Protein AF-A0AAV4IAA5-F1 (afdb_monomer_lite)

Structure (mmCIF, N/CA/C/O backbone):
data_AF-A0AAV4IAA5-F1
#
_entry.id   AF-A0AAV4IAA5-F1
#
loop_
_atom_site.group_PDB
_atom_site.id
_atom_site.type_symbol
_atom_site.label_atom_id
_atom_site.label_alt_id
_atom_site.label_comp_id
_atom_site.label_asym_id
_atom_site.label_entity_id
_atom_site.label_seq_id
_atom_site.pdbx_PDB_ins_code
_atom_site.Cartn_x
_atom_site.Cartn_y
_atom_site.Cartn_z
_atom_site.occupancy
_atom_site.B_iso_or_equiv
_atom_site.auth_seq_id
_atom_site.auth_comp_id
_atom_site.auth_asym_id
_atom_site.auth_atom_id
_atom_site.pdbx_PDB_model_num
ATOM 1 N N . MET A 1 1 ? 4.831 -1.252 -0.412 1.00 49.34 1 MET A N 1
ATOM 2 C CA . MET A 1 1 ? 3.815 -0.783 0.558 1.00 49.34 1 MET A CA 1
ATOM 3 C C . MET A 1 1 ? 4.553 0.013 1.623 1.00 49.34 1 MET A C 1
ATOM 5 O O . MET A 1 1 ? 5.649 -0.406 1.971 1.00 49.34 1 MET A O 1
ATOM 9 N N . LYS A 1 2 ? 4.051 1.177 2.067 1.00 57.91 2 LYS A N 1
ATOM 10 C CA . LYS A 1 2 ? 4.641 1.854 3.240 1.00 57.91 2 LYS A CA 1
ATOM 11 C C . LYS A 1 2 ? 4.487 0.908 4.437 1.00 57.91 2 LYS A C 1
ATOM 13 O O . LYS A 1 2 ? 3.428 0.295 4.562 1.00 57.91 2 LYS A O 1
ATOM 18 N N . SER A 1 3 ? 5.528 0.728 5.246 1.00 72.06 3 SER A N 1
ATOM 19 C CA . SER A 1 3 ? 5.413 -0.087 6.456 1.00 72.06 3 SER A CA 1
ATOM 20 C C . SER A 1 3 ? 4.550 0.663 7.465 1.00 72.06 3 SER A C 1
ATOM 22 O O . SER A 1 3 ? 4.866 1.798 7.810 1.00 72.06 3 SER A O 1
ATOM 24 N N . ILE A 1 4 ? 3.461 0.043 7.906 1.00 80.69 4 ILE A N 1
ATOM 25 C CA . ILE A 1 4 ? 2.666 0.545 9.028 1.00 80.69 4 ILE A CA 1
ATOM 26 C C . ILE A 1 4 ? 3.455 0.258 10.306 1.00 80.69 4 ILE A C 1
ATOM 28 O O . ILE A 1 4 ? 3.907 -0.876 10.501 1.00 80.69 4 ILE A O 1
ATOM 32 N N . ASP A 1 5 ? 3.616 1.265 11.163 1.00 88.62 5 ASP A N 1
ATOM 33 C CA . ASP A 1 5 ? 4.180 1.061 12.493 1.00 88.62 5 ASP A CA 1
ATOM 34 C C . ASP A 1 5 ? 3.143 0.361 13.377 1.00 88.62 5 ASP A C 1
ATOM 36 O O . ASP A 1 5 ? 2.097 0.910 13.727 1.00 88.62 5 ASP A O 1
ATOM 40 N N . ARG A 1 6 ? 3.425 -0.900 13.708 1.00 89.25 6 ARG A N 1
ATOM 41 C CA . ARG A 1 6 ? 2.510 -1.744 14.480 1.00 89.25 6 ARG A CA 1
ATOM 42 C C . ARG A 1 6 ? 2.401 -1.297 15.933 1.00 89.25 6 ARG A C 1
ATOM 44 O O . ARG A 1 6 ? 1.378 -1.579 16.547 1.00 89.25 6 ARG A O 1
ATOM 51 N N . ASN A 1 7 ? 3.433 -0.665 16.485 1.00 91.62 7 ASN A N 1
ATOM 52 C CA . ASN A 1 7 ? 3.431 -0.253 17.884 1.00 91.62 7 ASN A CA 1
ATOM 53 C C . ASN A 1 7 ? 2.534 0.971 18.058 1.00 91.62 7 ASN A C 1
ATOM 55 O O . ASN A 1 7 ? 1.616 0.933 18.870 1.00 91.62 7 ASN A O 1
ATOM 59 N N . VAL A 1 8 ? 2.690 1.970 17.185 1.00 90.69 8 VAL A N 1
ATOM 60 C CA . VAL A 1 8 ? 1.835 3.168 17.186 1.00 90.69 8 VAL A CA 1
ATOM 61 C C . VAL A 1 8 ? 0.375 2.807 16.891 1.00 90.69 8 VAL A C 1
ATOM 63 O O . VAL A 1 8 ? -0.535 3.324 17.532 1.00 90.69 8 VAL A O 1
ATOM 66 N N . LEU A 1 9 ? 0.127 1.868 15.968 1.00 90.50 9 LEU A N 1
ATOM 67 C CA . LEU A 1 9 ? -1.229 1.375 15.709 1.00 90.50 9 LEU A CA 1
ATOM 68 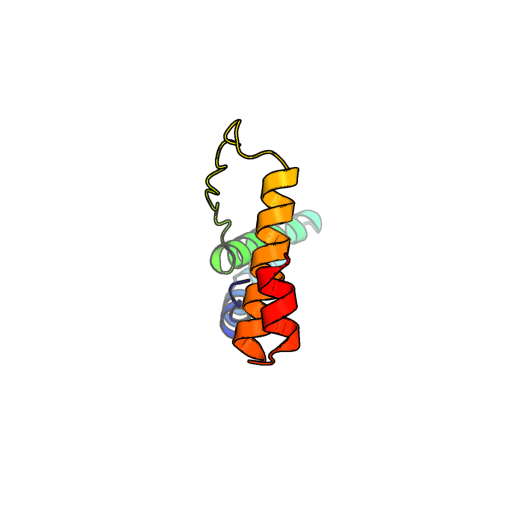C C . LEU A 1 9 ? -1.853 0.723 16.952 1.00 90.50 9 LEU A C 1
ATOM 70 O O . LEU A 1 9 ? -3.019 0.963 17.250 1.00 90.50 9 LEU A O 1
ATOM 74 N N . LYS A 1 10 ? -1.095 -0.110 17.676 1.00 90.12 10 LYS A N 1
ATOM 75 C CA . LYS A 1 10 ? -1.577 -0.745 18.911 1.00 90.12 10 LYS A CA 1
ATOM 76 C C . LYS A 1 10 ? -1.899 0.291 19.978 1.00 90.12 10 LYS A C 1
ATOM 78 O O . LYS A 1 10 ? -2.956 0.197 20.592 1.00 90.12 10 LYS A O 1
ATOM 83 N N . GLU A 1 11 ? -1.016 1.263 20.178 1.00 92.19 11 GLU A N 1
ATOM 84 C CA . GLU A 1 11 ? -1.235 2.358 21.123 1.00 92.19 11 GLU A CA 1
ATOM 85 C C . GLU A 1 11 ? -2.500 3.144 20.775 1.00 92.19 11 GLU A C 1
ATOM 87 O O . GLU A 1 11 ? -3.328 3.371 21.649 1.00 92.19 11 GLU A O 1
ATOM 92 N N . ASP A 1 12 ? -2.717 3.480 19.502 1.00 90.56 12 ASP A N 1
ATOM 93 C CA . ASP A 1 12 ? -3.932 4.174 19.062 1.00 90.56 12 ASP A CA 1
ATOM 94 C C . ASP A 1 12 ? -5.205 3.341 19.260 1.00 90.56 12 ASP A C 1
ATOM 96 O O . ASP A 1 12 ? -6.242 3.895 19.616 1.00 90.56 12 ASP A O 1
ATOM 100 N N . ILE A 1 13 ? -5.151 2.019 19.059 1.00 89.12 13 ILE A N 1
ATOM 101 C CA . ILE A 1 13 ? -6.294 1.135 19.334 1.00 89.12 13 ILE A CA 1
ATOM 102 C C . ILE A 1 13 ? -6.586 1.100 20.838 1.00 89.12 13 ILE A C 1
ATOM 104 O O . ILE A 1 13 ? -7.748 1.195 21.229 1.00 89.12 13 ILE A O 1
ATOM 108 N N . ILE A 1 14 ? -5.555 0.996 21.681 1.00 89.06 14 ILE A N 1
ATOM 109 C CA . ILE A 1 14 ? -5.701 0.967 23.146 1.00 89.06 14 ILE A CA 1
ATOM 110 C C . ILE A 1 14 ? -6.231 2.306 23.667 1.00 89.06 14 ILE A C 1
ATOM 112 O O . ILE A 1 14 ? -7.144 2.328 24.488 1.00 89.06 14 ILE A O 1
ATOM 116 N N . ASN A 1 15 ? -5.697 3.415 23.158 1.00 88.06 15 ASN A N 1
ATOM 117 C CA . ASN A 1 15 ? -6.127 4.767 23.508 1.00 88.06 15 ASN A CA 1
ATOM 118 C C . ASN A 1 15 ? -7.483 5.132 22.889 1.00 88.06 15 ASN A C 1
ATOM 120 O O . ASN A 1 15 ? -8.075 6.154 23.243 1.00 88.06 15 ASN A O 1
ATOM 124 N N . SER A 1 16 ? -7.994 4.324 21.956 1.00 84.50 16 SER A N 1
ATOM 125 C CA . SER A 1 16 ? -9.311 4.559 21.385 1.00 84.50 16 SER A CA 1
ATOM 126 C C . SER A 1 16 ? -10.393 4.340 22.444 1.00 84.50 16 SER A C 1
ATOM 128 O O . SER A 1 16 ? -10.407 3.358 23.184 1.00 84.50 16 SER A O 1
ATOM 130 N N . SER A 1 17 ? -11.393 5.220 22.457 1.00 85.06 17 SER A N 1
ATOM 131 C CA . SER A 1 17 ? -12.592 5.074 23.294 1.00 85.06 17 SER A CA 1
ATOM 132 C C . SER A 1 17 ? -13.528 3.943 22.829 1.00 85.06 17 SER A C 1
ATOM 134 O O . SER A 1 17 ? -14.701 3.921 23.196 1.00 85.06 17 SER A O 1
ATOM 136 N N . MET A 1 18 ? -13.035 3.001 22.015 1.00 85.50 18 MET A N 1
ATOM 137 C CA . MET A 1 18 ? -13.803 1.897 21.439 1.00 85.50 18 MET A CA 1
ATOM 138 C C . MET A 1 18 ? -14.503 1.070 22.515 1.00 85.50 18 MET A C 1
ATOM 140 O O . MET A 1 18 ? -15.708 0.858 22.428 1.00 85.50 18 MET A O 1
ATOM 144 N N . LEU A 1 19 ? -13.770 0.626 23.540 1.00 85.38 19 LEU A N 1
ATOM 145 C CA . LEU A 1 19 ? -14.320 -0.254 24.574 1.00 85.38 19 LEU A CA 1
ATOM 146 C C . LEU A 1 19 ? -15.422 0.436 25.386 1.00 85.38 19 LEU A C 1
ATOM 148 O O . LEU A 1 19 ? -16.456 -0.172 25.648 1.00 85.38 19 LEU A O 1
ATOM 152 N N . GLU A 1 20 ? -15.242 1.712 25.722 1.00 87.75 20 GLU A N 1
ATOM 153 C CA . GLU A 1 20 ? -16.243 2.492 26.457 1.00 87.75 20 GLU A CA 1
ATOM 154 C C . GLU A 1 20 ? -17.496 2.751 25.611 1.00 87.75 20 GLU A C 1
ATOM 156 O O . GLU A 1 20 ? -18.620 2.554 26.071 1.00 87.75 20 GLU A O 1
ATOM 161 N N . LYS A 1 21 ? -17.326 3.090 24.328 1.00 85.81 21 LYS A N 1
ATOM 162 C CA . LYS A 1 21 ? -18.455 3.276 23.405 1.00 85.81 21 LYS A CA 1
ATOM 163 C C . LYS A 1 21 ? -19.230 1.975 23.157 1.00 85.81 21 LYS A C 1
ATOM 165 O O . LYS A 1 21 ? -20.453 2.009 23.069 1.00 85.81 21 LYS A O 1
ATOM 170 N N . VAL A 1 22 ? -18.545 0.830 23.077 1.00 87.94 22 VAL A N 1
ATOM 171 C CA . VAL A 1 22 ? -19.176 -0.490 22.890 1.00 87.94 22 VAL A CA 1
ATOM 172 C C . VAL A 1 22 ? -19.936 -0.937 24.142 1.00 87.94 22 VAL A C 1
ATOM 174 O O . VAL A 1 22 ? -21.013 -1.519 24.018 1.00 87.94 22 VAL A O 1
ATOM 177 N N . LYS A 1 23 ? -19.421 -0.662 25.348 1.00 87.62 23 LYS A N 1
ATOM 178 C CA . LYS A 1 23 ? -20.122 -0.969 26.609 1.00 87.62 23 LYS A CA 1
ATOM 179 C C . LYS A 1 23 ? -21.436 -0.199 26.747 1.00 87.62 23 LYS A C 1
ATOM 181 O O . LYS A 1 23 ? -22.415 -0.769 27.216 1.00 87.62 23 LYS A O 1
ATOM 186 N N . ASN A 1 24 ? -21.458 1.057 26.305 1.00 87.25 24 ASN A N 1
ATOM 187 C CA . ASN A 1 24 ? -22.629 1.931 26.404 1.00 87.25 24 ASN A CA 1
ATOM 188 C C . ASN A 1 24 ? -23.703 1.652 25.338 1.00 87.25 24 ASN A C 1
ATOM 190 O O . ASN A 1 24 ? -24.823 2.146 25.451 1.00 87.25 24 ASN A O 1
ATOM 194 N N . ALA A 1 25 ? -23.385 0.873 24.303 1.00 87.56 25 ALA A N 1
ATOM 195 C CA . ALA A 1 25 ? -24.339 0.506 23.266 1.00 87.56 25 ALA A CA 1
ATOM 196 C C . ALA A 1 25 ? -25.280 -0.615 23.742 1.00 87.56 25 ALA A C 1
ATOM 198 O O . ALA A 1 25 ? -24.853 -1.630 24.299 1.00 87.56 25 ALA A O 1
ATOM 199 N N . THR A 1 26 ? -26.575 -0.442 23.487 1.00 87.00 26 THR A N 1
ATOM 200 C CA . THR A 1 26 ? -27.642 -1.337 23.957 1.00 87.00 26 THR A CA 1
ATOM 201 C C . THR A 1 26 ? -27.869 -2.519 23.018 1.00 87.00 26 THR A C 1
ATOM 203 O O . THR A 1 26 ? -28.021 -3.648 23.484 1.00 87.00 26 THR A O 1
ATOM 206 N N . SER A 1 27 ? -27.837 -2.296 21.702 1.00 92.06 27 SER A N 1
ATOM 207 C CA . SER A 1 27 ? -28.025 -3.343 20.692 1.00 92.06 27 SER A CA 1
ATOM 208 C C . SER A 1 27 ? -26.702 -3.922 20.187 1.00 92.06 27 SER A C 1
ATOM 210 O O . SER A 1 27 ? -25.681 -3.237 20.110 1.00 92.06 27 SER A O 1
ATOM 212 N N . VAL A 1 28 ? -26.723 -5.191 19.770 1.00 92.50 28 VAL A N 1
ATOM 213 C CA . VAL A 1 28 ? -25.578 -5.847 19.111 1.00 92.50 28 VAL A CA 1
ATOM 214 C C . VAL A 1 28 ? -25.203 -5.117 17.820 1.00 92.50 28 VAL A C 1
ATOM 216 O O . VAL A 1 28 ? -24.020 -4.910 17.555 1.00 92.50 28 VAL A O 1
ATOM 219 N N . THR A 1 29 ? -26.193 -4.664 17.051 1.00 93.50 29 THR A N 1
ATOM 220 C CA . THR A 1 29 ? -25.960 -3.907 15.814 1.00 93.50 29 THR A CA 1
ATOM 221 C C . THR A 1 29 ? -25.223 -2.599 16.093 1.00 93.50 29 THR A C 1
ATOM 223 O O . THR A 1 29 ? -24.272 -2.258 15.392 1.00 93.50 29 THR A O 1
ATOM 226 N N . ASP A 1 30 ? -25.591 -1.906 17.170 1.00 90.12 30 ASP A N 1
ATOM 227 C CA . ASP A 1 30 ? -24.963 -0.640 17.551 1.00 90.12 30 ASP A CA 1
ATOM 228 C C . ASP A 1 30 ? -23.513 -0.848 17.993 1.00 90.12 30 ASP A C 1
ATOM 230 O O . ASP A 1 30 ? -22.631 -0.080 17.612 1.00 90.12 30 ASP A O 1
ATOM 234 N N . LYS A 1 31 ? -23.233 -1.944 18.710 1.00 91.12 31 LYS A N 1
ATOM 235 C CA . LYS A 1 31 ? -21.864 -2.340 19.077 1.00 91.12 31 LYS A CA 1
ATOM 236 C C . LYS A 1 31 ? -20.989 -2.575 17.849 1.00 91.12 31 LYS A C 1
ATOM 238 O O . LYS A 1 31 ? -19.851 -2.110 17.811 1.00 91.12 31 LYS A O 1
ATOM 243 N N . VAL A 1 32 ? -21.520 -3.260 16.836 1.00 93.56 32 VAL A N 1
ATOM 244 C CA . VAL A 1 32 ? -20.811 -3.508 15.571 1.00 93.56 32 VAL A CA 1
ATOM 245 C C . VAL A 1 32 ? -20.566 -2.201 14.814 1.00 93.56 32 VAL A C 1
ATOM 247 O O . VAL A 1 32 ? -19.470 -1.985 14.300 1.00 93.56 32 VAL A O 1
ATOM 250 N N . ASN A 1 33 ? -21.539 -1.291 14.791 1.00 93.00 33 ASN A N 1
ATOM 251 C CA . ASN A 1 33 ? -21.385 0.010 14.140 1.00 93.00 33 ASN A CA 1
ATOM 252 C C . ASN A 1 33 ? -20.317 0.872 14.825 1.00 93.00 33 ASN A C 1
ATOM 254 O O . ASN A 1 33 ? -19.456 1.448 14.156 1.00 93.00 33 ASN A O 1
ATOM 258 N N . VAL A 1 34 ? -20.315 0.919 16.158 1.00 92.06 34 VAL A N 1
ATOM 259 C CA . VAL A 1 34 ? -19.271 1.597 16.941 1.00 92.06 34 VAL A CA 1
ATOM 260 C C . VAL A 1 34 ? -17.895 0.990 16.659 1.00 92.06 34 VAL A C 1
ATOM 262 O O . VAL A 1 34 ? -16.922 1.722 16.492 1.00 92.06 34 VAL A O 1
ATOM 265 N N . LEU A 1 35 ? -17.803 -0.338 16.561 1.00 91.44 35 LEU A N 1
ATOM 266 C CA . LEU A 1 35 ? -16.546 -1.011 16.244 1.00 91.44 35 LEU A CA 1
ATOM 267 C C . LEU A 1 35 ? -16.032 -0.598 14.859 1.00 91.44 35 LEU A C 1
ATOM 269 O O . LEU A 1 35 ? -14.897 -0.142 14.727 1.00 91.44 35 LEU A O 1
ATOM 273 N N . ASN A 1 36 ? -16.876 -0.732 13.836 1.00 92.88 36 ASN A N 1
ATOM 274 C CA . ASN A 1 36 ? -16.511 -0.450 12.451 1.00 92.88 36 ASN A CA 1
ATOM 275 C C . ASN A 1 36 ? -16.117 1.014 12.243 1.00 92.88 36 ASN A C 1
ATOM 277 O O . ASN A 1 36 ? -15.149 1.286 11.539 1.00 92.88 36 ASN A O 1
ATOM 281 N N . THR A 1 37 ? -16.836 1.947 12.871 1.00 92.44 37 THR A N 1
ATOM 282 C CA . THR A 1 37 ? -16.539 3.384 12.769 1.00 92.44 37 THR A CA 1
ATOM 283 C C . THR A 1 37 ? -15.185 3.717 13.390 1.00 92.44 37 THR A C 1
ATOM 285 O O . THR A 1 37 ? -14.336 4.300 12.721 1.00 92.44 37 THR A O 1
ATOM 288 N N . VAL A 1 38 ? -14.920 3.263 14.619 1.00 92.25 38 VAL A N 1
ATOM 289 C CA . VAL A 1 38 ? -13.640 3.545 15.287 1.00 92.25 38 VAL A CA 1
ATOM 290 C C . VAL A 1 38 ? -12.468 2.864 14.574 1.00 92.25 38 VAL A C 1
ATOM 292 O O . VAL A 1 38 ? -11.412 3.474 14.414 1.00 92.25 38 VAL A O 1
ATOM 295 N N . LEU A 1 39 ? -12.634 1.623 14.099 1.00 90.75 39 LEU A N 1
ATOM 296 C CA . LEU A 1 39 ? -11.598 0.953 13.306 1.00 90.75 39 LEU A CA 1
ATOM 297 C C . LEU A 1 39 ? -11.323 1.683 11.992 1.00 90.75 39 LEU A C 1
ATOM 299 O O . LEU A 1 39 ? -10.160 1.820 11.617 1.00 90.75 39 LEU A O 1
ATOM 303 N N . ALA A 1 40 ? -12.361 2.164 11.306 1.00 91.31 40 ALA A N 1
ATOM 304 C CA . ALA A 1 40 ? -12.193 2.933 10.079 1.00 91.31 40 ALA A CA 1
ATOM 305 C C . ALA A 1 40 ? -11.387 4.214 10.331 1.00 91.31 40 ALA A C 1
ATOM 307 O O . ALA A 1 40 ? -10.471 4.509 9.566 1.00 91.31 40 ALA A O 1
ATOM 308 N N . ASP A 1 41 ? -11.655 4.929 11.424 1.00 90.50 41 ASP A N 1
ATOM 309 C CA . ASP A 1 41 ? -10.921 6.147 11.785 1.00 90.50 41 ASP A CA 1
ATOM 310 C C . ASP A 1 41 ? -9.439 5.865 12.071 1.00 90.50 41 ASP A C 1
ATOM 312 O O . ASP A 1 41 ? -8.551 6.537 11.537 1.00 90.50 41 ASP A O 1
ATOM 316 N N . VAL A 1 42 ? -9.155 4.823 12.861 1.00 91.12 42 VAL A N 1
ATOM 317 C CA . VAL A 1 42 ? -7.780 4.398 13.169 1.00 91.12 42 VAL A CA 1
ATOM 318 C C . VAL A 1 42 ? -7.048 3.967 11.894 1.00 91.12 42 VAL A C 1
ATOM 320 O O . VAL A 1 42 ? -5.904 4.363 11.663 1.00 91.12 42 VAL A O 1
ATOM 323 N N . ILE A 1 43 ? -7.703 3.194 11.026 1.00 89.12 43 ILE A N 1
ATOM 324 C CA . ILE A 1 43 ? -7.118 2.761 9.753 1.00 89.12 43 ILE A CA 1
ATOM 325 C C . ILE A 1 43 ? -6.862 3.962 8.844 1.00 89.12 43 ILE A C 1
ATOM 327 O O . ILE A 1 43 ? -5.782 4.050 8.271 1.00 89.12 43 ILE A O 1
ATOM 331 N N . ASN A 1 44 ? -7.789 4.914 8.740 1.00 89.44 44 ASN A N 1
ATOM 332 C CA . ASN A 1 44 ? -7.614 6.104 7.908 1.00 89.44 44 ASN A CA 1
ATOM 333 C C . ASN A 1 44 ? -6.444 6.983 8.376 1.00 89.44 44 ASN A C 1
ATOM 335 O O . ASN A 1 44 ? -5.750 7.563 7.540 1.00 89.44 44 ASN A O 1
ATOM 339 N N . LYS A 1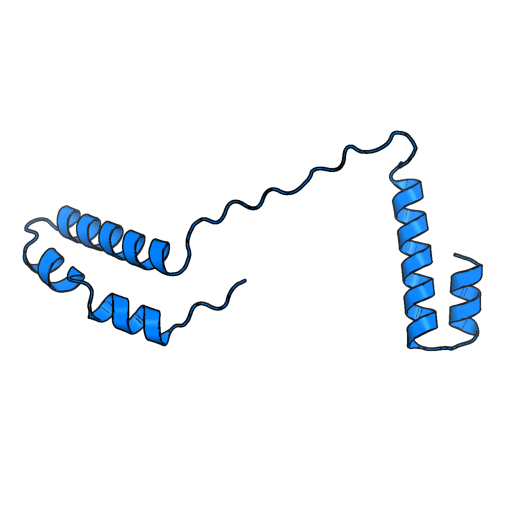 45 ? -6.175 7.040 9.688 1.00 89.31 45 LYS A N 1
ATOM 340 C CA . LYS A 1 45 ? -5.003 7.729 10.254 1.00 89.31 45 LYS A CA 1
ATOM 341 C C . LYS A 1 45 ? -3.682 7.083 9.816 1.00 89.31 45 LYS A C 1
ATOM 343 O O . LYS A 1 45 ? -2.749 7.789 9.438 1.00 89.31 45 LYS A O 1
ATOM 348 N N . HIS A 1 46 ? -3.599 5.751 9.849 1.00 88.94 46 HIS A N 1
ATOM 349 C CA . HIS A 1 46 ? -2.355 4.998 9.594 1.00 88.94 46 HIS A CA 1
ATOM 350 C C . HIS A 1 46 ? -2.146 4.585 8.134 1.00 88.94 46 HIS A C 1
ATOM 352 O O . HIS A 1 46 ? -1.016 4.403 7.676 1.00 88.94 46 HIS A O 1
ATOM 358 N N . ALA A 1 47 ? -3.232 4.430 7.391 1.00 85.25 47 ALA A N 1
ATOM 359 C CA . ALA A 1 47 ? -3.269 3.979 6.010 1.00 85.25 47 ALA A CA 1
ATOM 360 C C . ALA A 1 47 ? -4.265 4.831 5.203 1.00 85.25 47 ALA A C 1
ATOM 362 O O . ALA A 1 47 ? -5.263 4.309 4.700 1.00 85.25 47 ALA A O 1
ATOM 363 N N . PRO A 1 48 ? -4.005 6.144 5.052 1.00 85.75 48 PRO A N 1
ATOM 364 C CA . PRO A 1 48 ? -4.898 7.018 4.310 1.00 85.75 48 PRO A CA 1
ATOM 365 C C . PRO A 1 48 ? -5.012 6.569 2.853 1.00 85.75 48 PRO A C 1
ATOM 367 O O . PRO A 1 48 ? -4.039 6.111 2.238 1.00 85.75 48 PRO A O 1
ATOM 370 N N . VAL A 1 49 ? -6.195 6.763 2.273 1.00 83.19 49 VAL A N 1
ATOM 371 C CA . VAL A 1 49 ? -6.417 6.546 0.842 1.00 83.19 49 VAL A CA 1
ATOM 372 C C . VAL A 1 49 ? -5.636 7.604 0.067 1.00 83.19 49 VAL A C 1
ATOM 374 O O . VAL A 1 49 ? -6.049 8.755 -0.061 1.00 83.19 49 VAL A O 1
ATOM 377 N N . VAL A 1 50 ? -4.467 7.221 -0.445 1.00 81.19 50 VAL A N 1
ATOM 378 C CA . VAL A 1 50 ? -3.643 8.097 -1.280 1.00 81.19 50 VAL A CA 1
ATOM 379 C C . VAL A 1 50 ? -3.918 7.795 -2.745 1.00 81.19 50 VAL A C 1
ATOM 381 O O . VAL A 1 50 ? -3.484 6.772 -3.278 1.00 81.19 50 VAL A O 1
ATOM 384 N N . ASN A 1 51 ? -4.570 8.734 -3.425 1.00 81.25 51 ASN A N 1
ATOM 385 C CA . ASN A 1 51 ? -4.723 8.674 -4.871 1.00 81.25 51 ASN A CA 1
ATOM 386 C C . ASN A 1 51 ? -3.386 8.990 -5.545 1.00 81.25 51 ASN A C 1
ATOM 388 O O . ASN A 1 51 ? -2.833 10.082 -5.402 1.00 81.25 51 ASN A O 1
ATOM 392 N N . ARG A 1 52 ? -2.856 8.031 -6.307 1.00 77.38 52 ARG A N 1
ATOM 393 C CA . ARG A 1 52 ? -1.678 8.250 -7.151 1.00 77.38 52 ARG A CA 1
ATOM 394 C C . ARG A 1 52 ? -2.128 8.553 -8.568 1.00 77.38 52 ARG A C 1
ATOM 396 O O . ARG A 1 52 ? -2.682 7.693 -9.247 1.00 77.38 52 ARG A O 1
ATOM 403 N N . LYS A 1 53 ? -1.847 9.771 -9.032 1.00 81.56 53 LYS A N 1
ATOM 404 C CA . LYS A 1 53 ? -2.004 10.121 -10.444 1.00 81.56 53 LYS A CA 1
ATOM 405 C C . LYS A 1 53 ? -0.938 9.375 -11.239 1.00 81.56 53 LYS A C 1
ATOM 407 O O . LYS A 1 53 ? 0.245 9.693 -11.150 1.00 81.56 53 LYS A O 1
ATOM 412 N N . THR A 1 54 ? -1.357 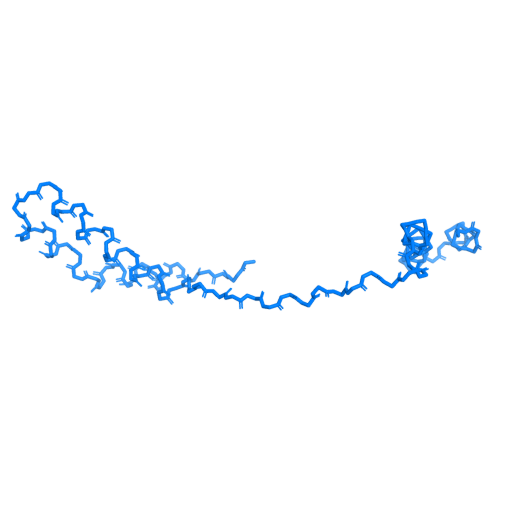8.370 -11.997 1.00 80.44 54 THR A N 1
ATOM 413 C CA . THR A 1 54 ? -0.486 7.725 -12.979 1.00 80.44 54 THR A CA 1
ATOM 414 C C . THR A 1 54 ? -0.684 8.436 -14.304 1.00 80.44 54 THR A C 1
ATOM 416 O O . THR A 1 54 ? -1.801 8.509 -14.809 1.00 80.44 54 THR A O 1
ATOM 419 N N . VAL A 1 55 ? 0.392 8.983 -14.867 1.00 83.06 55 VAL A N 1
ATOM 420 C CA . VAL A 1 55 ? 0.337 9.560 -16.211 1.00 83.06 55 VAL A CA 1
ATOM 421 C C . VAL A 1 55 ? 0.189 8.411 -17.202 1.00 83.06 55 VAL A C 1
ATOM 423 O O . VAL A 1 55 ? 1.149 7.681 -17.459 1.00 83.06 55 VAL A O 1
ATOM 426 N N . ILE A 1 56 ? -1.010 8.250 -17.760 1.00 79.50 56 ILE A N 1
ATOM 427 C CA . ILE A 1 56 ? -1.234 7.358 -18.896 1.00 79.50 56 ILE A CA 1
ATOM 428 C C . ILE A 1 56 ? -0.582 8.030 -20.101 1.00 79.50 56 ILE A C 1
ATOM 430 O O . ILE A 1 56 ? -1.097 8.997 -20.660 1.00 79.50 56 ILE A O 1
ATOM 434 N N . ARG A 1 57 ? 0.610 7.557 -20.469 1.00 78.25 57 ARG A N 1
ATOM 435 C CA . ARG A 1 57 ? 1.280 8.020 -21.684 1.00 78.25 57 ARG A CA 1
ATOM 436 C C . ARG A 1 57 ? 0.486 7.493 -22.871 1.00 78.25 57 ARG A C 1
ATOM 438 O O . ARG A 1 57 ? 0.388 6.280 -23.035 1.00 78.25 57 ARG A O 1
ATOM 445 N N . GLN A 1 58 ? -0.060 8.396 -23.682 1.00 79.38 58 GLN A N 1
ATOM 446 C CA . GLN A 1 58 ? -0.710 8.019 -24.933 1.00 79.38 58 GLN A CA 1
ATOM 447 C C . GLN A 1 58 ? 0.253 7.180 -25.776 1.00 79.38 58 GLN A C 1
ATOM 449 O O . GLN A 1 58 ? 1.439 7.515 -25.905 1.00 79.38 58 GLN A O 1
ATOM 454 N N . ASN A 1 59 ? -0.250 6.066 -26.308 1.00 72.25 59 ASN A N 1
ATOM 455 C CA . ASN A 1 59 ? 0.536 5.222 -27.187 1.00 72.25 59 ASN A CA 1
ATOM 456 C C . ASN A 1 59 ? 0.820 6.011 -28.471 1.00 72.25 59 ASN A C 1
ATOM 458 O O . ASN A 1 59 ? -0.099 6.361 -29.208 1.00 72.25 59 ASN A O 1
ATOM 462 N N . LYS A 1 60 ? 2.088 6.358 -28.703 1.00 79.50 60 LYS A N 1
ATOM 463 C CA . LYS A 1 60 ? 2.490 7.043 -29.934 1.00 79.50 60 LYS A CA 1
ATOM 464 C C . LYS A 1 60 ? 2.318 6.059 -31.091 1.00 79.50 60 LYS A C 1
ATOM 466 O O . LYS A 1 60 ? 2.698 4.905 -30.944 1.00 79.50 60 LYS A O 1
ATOM 471 N N . GLN A 1 61 ? 1.804 6.509 -32.235 1.00 79.25 61 GLN A N 1
ATOM 472 C CA . GLN A 1 61 ? 1.504 5.635 -33.384 1.00 79.25 61 GLN A CA 1
ATOM 473 C C . GLN A 1 61 ? 2.716 4.821 -33.870 1.00 79.25 61 GLN A C 1
ATOM 475 O O . GLN A 1 61 ? 2.569 3.675 -34.270 1.00 79.25 61 GLN A O 1
ATOM 480 N N . TRP A 1 62 ? 3.927 5.369 -33.755 1.00 81.75 62 TRP A N 1
ATOM 481 C CA . TRP A 1 62 ? 5.169 4.671 -34.101 1.00 81.75 62 TRP A CA 1
ATOM 482 C C . TRP A 1 62 ? 5.640 3.663 -33.044 1.00 81.75 62 TRP A C 1
ATOM 484 O O . TRP A 1 62 ? 6.648 2.998 -33.243 1.00 81.75 62 TRP A O 1
ATOM 494 N N . ARG A 1 63 ? 4.976 3.567 -31.889 1.00 78.94 63 ARG A N 1
ATOM 495 C CA . ARG A 1 63 ? 5.357 2.691 -30.775 1.00 78.94 63 ARG A CA 1
ATOM 496 C C . ARG A 1 63 ? 4.459 1.453 -30.724 1.00 78.94 63 ARG A C 1
ATOM 498 O O . ARG A 1 63 ? 3.782 1.185 -29.724 1.00 78.94 63 ARG A O 1
ATOM 505 N N . THR A 1 64 ? 4.483 0.690 -31.811 1.00 88.31 64 THR A N 1
ATOM 506 C CA . THR A 1 64 ? 3.837 -0.624 -31.906 1.00 88.31 64 THR A CA 1
ATOM 507 C C . THR A 1 64 ? 4.380 -1.599 -30.856 1.00 88.31 64 THR A C 1
ATOM 509 O O . THR A 1 64 ? 5.429 -1.367 -30.239 1.00 88.31 64 THR A O 1
ATOM 512 N N . ASP A 1 65 ? 3.619 -2.660 -30.584 1.00 88.12 65 ASP A N 1
ATOM 513 C CA . ASP A 1 65 ? 4.006 -3.708 -29.634 1.00 88.12 65 ASP A CA 1
ATOM 514 C C . ASP A 1 65 ? 5.338 -4.361 -30.034 1.00 88.12 65 ASP A C 1
ATOM 516 O O . ASP A 1 65 ? 6.226 -4.468 -29.190 1.00 88.12 65 ASP A O 1
ATOM 520 N N . ASP A 1 66 ? 5.549 -4.619 -31.326 1.00 90.06 66 ASP A N 1
ATOM 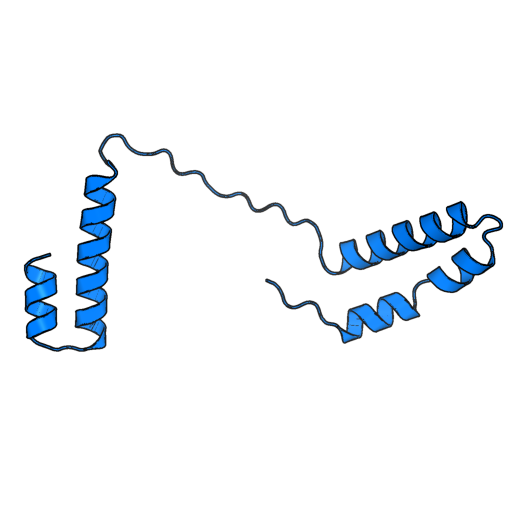521 C CA . ASP A 1 66 ? 6.779 -5.216 -31.868 1.00 90.06 66 ASP A CA 1
ATOM 522 C C . ASP A 1 66 ? 8.036 -4.407 -31.516 1.00 90.06 66 ASP A C 1
ATOM 524 O O . ASP A 1 66 ? 9.041 -4.941 -31.047 1.00 90.06 66 ASP A O 1
ATOM 528 N N . ILE A 1 67 ? 7.971 -3.077 -31.653 1.00 90.31 67 ILE A N 1
ATOM 529 C CA . ILE A 1 67 ? 9.081 -2.182 -31.294 1.00 90.31 67 ILE A CA 1
ATOM 530 C C . ILE A 1 67 ? 9.326 -2.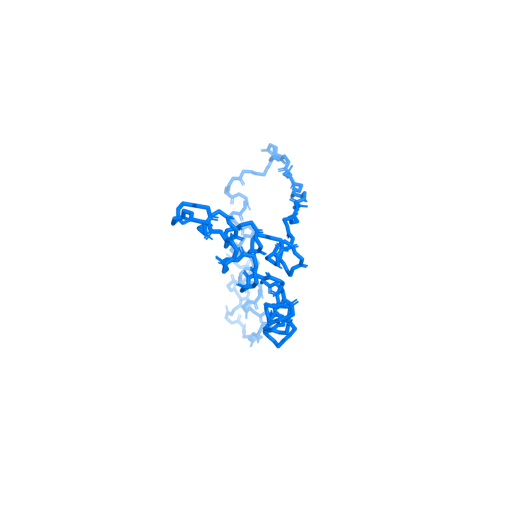215 -29.780 1.00 90.31 67 ILE A C 1
ATOM 532 O O . ILE A 1 67 ? 10.467 -2.121 -29.319 1.00 90.31 67 ILE A O 1
ATOM 536 N N . ARG A 1 68 ? 8.270 -2.356 -28.966 1.00 89.06 68 ARG A N 1
ATOM 537 C CA . ARG A 1 68 ? 8.415 -2.485 -27.507 1.00 89.06 68 ARG A CA 1
ATOM 538 C C . ARG A 1 68 ? 9.071 -3.803 -27.122 1.00 89.06 68 ARG A C 1
ATOM 540 O O . ARG A 1 68 ? 9.892 -3.800 -26.200 1.00 89.06 68 ARG A O 1
ATOM 547 N N . GLU A 1 69 ? 8.736 -4.887 -27.805 1.00 93.06 69 GLU A N 1
ATOM 548 C CA . GLU A 1 69 ? 9.347 -6.194 -27.589 1.00 93.06 69 GLU A CA 1
ATOM 549 C C . GLU A 1 69 ? 10.816 -6.201 -28.009 1.00 93.06 69 GLU A C 1
ATOM 551 O O . GLU A 1 69 ? 11.661 -6.568 -27.191 1.00 93.06 69 GLU A O 1
ATOM 556 N N . ALA A 1 70 ? 11.148 -5.666 -29.186 1.00 92.81 70 ALA A N 1
ATOM 557 C CA . ALA A 1 70 ? 12.530 -5.533 -29.649 1.00 92.81 70 ALA A CA 1
ATOM 558 C C . ALA A 1 70 ? 13.395 -4.728 -28.659 1.00 92.81 70 ALA A C 1
ATOM 560 O O . ALA A 1 70 ? 14.429 -5.204 -28.187 1.00 92.81 70 ALA A O 1
ATOM 561 N N . ILE A 1 71 ? 12.922 -3.552 -28.218 1.00 92.44 71 ILE A N 1
ATOM 562 C CA . ILE A 1 71 ? 13.630 -2.738 -27.211 1.00 92.44 71 ILE A CA 1
ATOM 563 C C . ILE A 1 71 ? 13.805 -3.506 -25.889 1.00 92.44 71 ILE A C 1
ATOM 565 O O . ILE A 1 71 ? 14.822 -3.355 -25.204 1.00 92.44 71 ILE A O 1
ATOM 569 N N . LYS A 1 72 ? 12.815 -4.311 -25.480 1.00 94.94 72 LYS A N 1
ATOM 570 C CA . LYS A 1 72 ? 12.884 -5.115 -24.250 1.00 94.94 72 LYS A CA 1
ATOM 571 C C . LYS A 1 72 ? 13.940 -6.215 -24.366 1.00 94.94 72 LYS A C 1
ATOM 573 O O . LYS A 1 72 ? 14.698 -6.403 -23.411 1.00 94.94 72 LYS A O 1
ATOM 578 N N . VAL A 1 73 ? 13.996 -6.910 -25.501 1.00 95.69 73 VAL A N 1
ATOM 579 C CA . VAL A 1 73 ? 14.987 -7.958 -25.788 1.00 95.69 73 VAL A CA 1
ATOM 580 C C . VAL A 1 73 ? 16.393 -7.364 -25.795 1.00 95.69 73 VAL A C 1
ATOM 582 O O . VAL A 1 73 ? 17.246 -7.823 -25.030 1.00 95.69 73 VAL A O 1
ATOM 585 N N . GLN A 1 74 ? 16.597 -6.265 -26.524 1.00 95.75 74 GLN A N 1
ATOM 586 C CA . GLN A 1 74 ? 17.883 -5.575 -26.592 1.00 95.75 74 GLN A CA 1
ATOM 587 C C . GLN A 1 74 ? 18.366 -5.121 -25.203 1.00 95.75 74 GLN A C 1
ATOM 589 O O . GLN A 1 74 ? 19.476 -5.449 -24.784 1.00 95.75 74 GLN A O 1
ATOM 594 N N . ARG A 1 75 ? 17.505 -4.459 -24.413 1.00 96.31 75 ARG A N 1
ATOM 595 C CA . ARG A 1 75 ? 17.841 -4.031 -23.038 1.00 96.31 75 ARG A CA 1
ATOM 596 C C . ARG A 1 75 ? 18.105 -5.195 -22.085 1.00 96.31 75 ARG A C 1
ATOM 598 O O . ARG A 1 75 ? 18.879 -5.051 -21.140 1.00 96.31 75 ARG A O 1
ATOM 605 N N . SER A 1 76 ? 17.423 -6.323 -22.268 1.00 96.44 76 SER A N 1
ATOM 606 C CA . SER A 1 76 ? 17.648 -7.535 -21.475 1.00 96.44 76 SER A CA 1
ATOM 607 C C . SER A 1 76 ? 19.048 -8.097 -21.732 1.00 96.44 76 SER A C 1
ATOM 609 O O . SER A 1 76 ? 19.808 -8.326 -20.786 1.00 96.44 76 SER A O 1
ATOM 611 N N . ALA A 1 77 ? 19.416 -8.238 -23.008 1.00 96.19 77 ALA A N 1
ATOM 612 C CA . ALA A 1 77 ? 20.734 -8.705 -23.421 1.00 96.19 77 ALA A CA 1
ATOM 613 C C . ALA A 1 77 ? 21.844 -7.742 -22.969 1.00 96.19 77 ALA A C 1
ATOM 615 O O . ALA A 1 77 ? 22.843 -8.181 -22.395 1.00 96.19 77 ALA A O 1
ATOM 616 N N . GLU A 1 78 ? 21.623 -6.432 -23.114 1.00 97.31 78 GLU A N 1
ATOM 617 C CA . GLU A 1 78 ? 22.540 -5.391 -22.645 1.00 97.31 78 GLU A CA 1
ATOM 618 C C . GLU A 1 78 ? 22.797 -5.509 -21.139 1.00 97.31 78 GLU A C 1
ATOM 620 O O . GLU A 1 78 ? 23.941 -5.630 -20.703 1.00 97.31 78 GLU A O 1
ATOM 625 N N . LYS A 1 79 ? 21.735 -5.549 -20.324 1.00 97.25 79 LYS A N 1
ATOM 626 C CA . LYS A 1 79 ? 21.854 -5.694 -18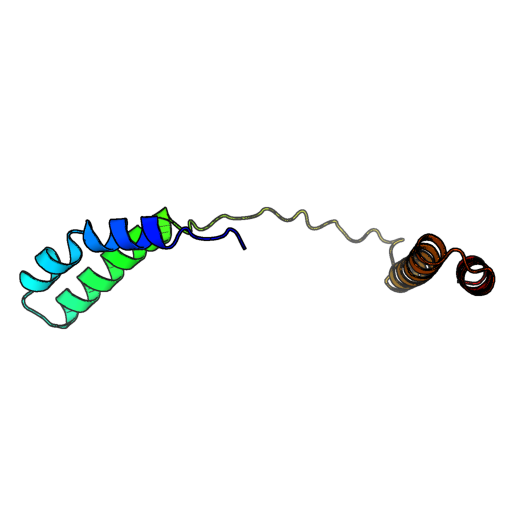.865 1.00 97.25 79 LYS A CA 1
ATOM 627 C C . LYS A 1 79 ? 22.595 -6.971 -18.482 1.00 97.25 79 LYS A C 1
ATOM 629 O O . LYS A 1 79 ? 23.408 -6.952 -17.555 1.00 97.25 79 LYS A O 1
ATOM 634 N N . LYS A 1 80 ? 22.335 -8.076 -19.188 1.00 96.38 80 LYS A N 1
ATOM 635 C CA . LYS A 1 80 ? 23.023 -9.352 -18.968 1.00 96.38 80 LYS A CA 1
ATOM 636 C C . LYS A 1 80 ? 24.517 -9.227 -19.261 1.00 96.38 80 LYS A C 1
ATOM 638 O O . LYS A 1 80 ? 25.328 -9.682 -18.451 1.00 96.38 80 LYS A O 1
ATOM 643 N N . TRP A 1 81 ? 24.896 -8.568 -20.354 1.00 97.00 81 TRP A N 1
ATOM 644 C CA . TRP A 1 81 ? 26.297 -8.291 -20.661 1.00 97.00 81 TRP A CA 1
ATOM 645 C C . TRP A 1 81 ? 26.936 -7.336 -19.648 1.00 97.00 81 TRP A C 1
ATOM 647 O O . TRP A 1 81 ? 28.017 -7.636 -19.154 1.00 97.00 81 TRP A O 1
ATOM 657 N N . ILE A 1 82 ? 26.272 -6.245 -19.258 1.00 96.88 82 ILE A N 1
ATOM 658 C CA . ILE A 1 82 ? 26.804 -5.302 -18.260 1.00 96.88 82 ILE A CA 1
ATOM 659 C C . ILE A 1 82 ? 27.112 -6.012 -16.940 1.00 96.88 82 ILE A C 1
ATOM 661 O O . ILE A 1 82 ? 28.170 -5.784 -16.357 1.00 96.88 82 ILE A O 1
ATOM 665 N N . LYS A 1 83 ? 26.220 -6.905 -16.495 1.00 97.19 83 LYS A N 1
ATOM 666 C CA . LYS A 1 83 ? 26.389 -7.659 -15.248 1.00 97.19 83 LYS A CA 1
ATOM 667 C C . LYS A 1 83 ? 27.524 -8.683 -15.311 1.00 97.19 83 LYS A C 1
ATOM 669 O O . LYS A 1 83 ? 28.200 -8.899 -14.316 1.00 97.19 83 LYS A O 1
ATOM 674 N N . THR A 1 84 ? 27.686 -9.361 -16.444 1.00 95.50 84 THR A N 1
ATOM 675 C CA . THR A 1 84 ? 28.575 -10.534 -16.549 1.00 95.50 84 THR A CA 1
ATOM 676 C C . THR A 1 84 ? 29.906 -10.249 -17.237 1.00 95.50 84 THR A C 1
ATOM 678 O O . THR A 1 84 ? 30.852 -10.997 -17.041 1.00 95.50 84 THR A O 1
ATOM 681 N N . ARG A 1 85 ? 29.974 -9.207 -18.075 1.00 94.12 85 ARG A N 1
ATOM 682 C CA . ARG A 1 85 ? 31.113 -8.813 -18.926 1.00 94.12 85 ARG A CA 1
ATOM 683 C C . ARG A 1 85 ? 31.670 -9.914 -19.843 1.00 94.12 85 ARG A C 1
ATOM 685 O O . ARG A 1 85 ? 32.735 -9.747 -20.424 1.00 94.12 85 ARG A O 1
ATOM 692 N N . LEU A 1 86 ? 30.922 -10.998 -20.047 1.00 95.44 86 LEU A N 1
ATOM 693 C CA . LEU A 1 86 ? 31.315 -12.118 -20.904 1.00 95.44 86 LEU A CA 1
ATOM 694 C C . LEU A 1 86 ? 31.149 -11.781 -22.393 1.00 95.44 86 LEU A C 1
ATOM 696 O O . LEU A 1 86 ? 30.138 -11.201 -22.800 1.00 95.44 86 LEU A O 1
ATOM 700 N N . GLY A 1 87 ? 32.101 -12.224 -23.217 1.00 94.81 87 GLY A N 1
ATOM 701 C CA . GLY A 1 87 ? 32.086 -12.012 -24.670 1.00 94.81 87 GLY A CA 1
ATOM 702 C C . GLY A 1 87 ? 30.862 -12.616 -25.367 1.00 94.81 87 GLY A C 1
ATOM 703 O O . GLY A 1 87 ? 30.255 -11.965 -26.212 1.00 94.81 87 GLY A O 1
ATOM 704 N N . VAL A 1 88 ? 30.414 -13.802 -24.943 1.00 95.06 88 VAL A N 1
ATOM 705 C CA . VAL A 1 88 ? 29.202 -14.448 -25.488 1.00 95.06 88 VAL A CA 1
ATOM 706 C C . VAL A 1 88 ? 27.936 -13.621 -25.246 1.00 95.06 88 VAL A C 1
ATOM 708 O O . VAL A 1 88 ? 27.075 -13.523 -26.115 1.00 95.06 88 VAL A O 1
ATOM 711 N N . HIS A 1 89 ? 27.835 -12.955 -24.092 1.00 94.38 89 HIS A N 1
ATOM 712 C CA . HIS A 1 89 ? 26.710 -12.068 -23.798 1.00 94.38 89 HIS A CA 1
ATOM 713 C C . HIS A 1 89 ? 26.816 -10.743 -24.553 1.00 94.38 89 HIS A C 1
ATOM 715 O O . HIS A 1 89 ? 25.788 -10.183 -24.922 1.00 94.38 89 HIS A O 1
ATOM 721 N N . ARG A 1 90 ? 28.037 -10.271 -24.841 1.00 94.44 90 ARG A N 1
ATOM 722 C CA . ARG A 1 90 ? 28.249 -9.137 -25.747 1.00 94.44 90 ARG A CA 1
ATOM 723 C C . ARG A 1 90 ? 27.753 -9.464 -27.152 1.00 94.44 90 ARG A C 1
ATOM 725 O O . ARG A 1 90 ? 27.047 -8.653 -27.734 1.00 94.44 90 ARG A O 1
ATOM 732 N N . GLN A 1 91 ? 28.083 -10.646 -27.674 1.00 94.38 91 GLN A N 1
ATOM 733 C CA . GLN A 1 91 ? 27.629 -11.068 -28.999 1.00 94.38 91 GLN A CA 1
ATOM 734 C C . GLN A 1 91 ? 26.103 -11.185 -29.058 1.00 94.38 91 GLN A C 1
ATOM 736 O O . GLN A 1 91 ? 25.488 -10.701 -30.002 1.00 94.38 91 GLN A O 1
ATOM 741 N N . ALA A 1 92 ? 25.490 -11.756 -28.017 1.00 92.50 92 ALA A N 1
ATOM 742 C CA . ALA A 1 92 ? 24.037 -11.825 -27.899 1.00 92.50 92 ALA A CA 1
ATOM 743 C C . ALA A 1 92 ? 23.376 -10.437 -27.828 1.00 92.50 92 ALA A C 1
ATOM 745 O O . ALA A 1 92 ? 22.290 -10.277 -28.357 1.00 92.50 92 ALA A O 1
ATOM 746 N N . PHE A 1 93 ? 24.011 -9.438 -27.205 1.00 93.94 93 PHE A N 1
ATOM 747 C CA . PHE A 1 93 ? 23.519 -8.055 -27.201 1.00 93.94 93 PHE A CA 1
ATOM 748 C C . PHE A 1 93 ? 23.651 -7.372 -28.566 1.00 93.94 93 PHE A C 1
ATOM 750 O O . PHE A 1 93 ? 22.727 -6.692 -28.989 1.00 93.94 93 PHE A O 1
ATOM 757 N N . VAL A 1 94 ? 24.777 -7.555 -29.257 1.00 93.56 94 VAL A N 1
ATOM 758 C CA . VAL A 1 94 ? 24.999 -6.963 -30.588 1.00 93.56 94 VAL A CA 1
ATOM 759 C C . VAL A 1 94 ? 24.050 -7.557 -31.636 1.00 93.56 94 VAL A C 1
ATOM 761 O O . VAL A 1 94 ? 23.670 -6.860 -32.570 1.00 93.56 94 VAL A O 1
ATOM 764 N N . ASN A 1 95 ? 23.659 -8.823 -31.468 1.00 89.94 95 ASN A N 1
ATOM 765 C CA . ASN A 1 95 ? 22.782 -9.551 -32.390 1.00 89.94 95 ASN A CA 1
ATOM 766 C C . ASN A 1 95 ? 21.292 -9.536 -31.984 1.00 89.94 95 ASN A C 1
ATOM 768 O O . ASN A 1 95 ? 20.504 -10.249 -32.605 1.00 89.94 95 ASN A O 1
ATOM 772 N N . ALA A 1 96 ? 20.930 -8.813 -30.920 1.00 80.25 96 ALA A N 1
ATOM 773 C CA . ALA A 1 96 ? 19.563 -8.691 -30.404 1.00 80.25 96 ALA A CA 1
ATOM 774 C C . ALA A 1 96 ? 18.868 -7.440 -30.943 1.00 80.25 96 ALA A C 1
ATOM 776 O O . ALA A 1 96 ? 17.663 -7.556 -31.252 1.00 80.25 96 ALA A O 1
#

Organism: NCBI:txid1093978

Radius of gyration: 27.25 Å; chains: 1; bounding box: 60×25×61 Å

Foldseek 3Di:
DPDFDPVVLVVLVVPDCLVVQLVPDDDPVSNVVSVVVSVVVSCCVRPNPDDDDDPPDPQDPVNDPVVVVVVVQLVVLVVVCVVPVDPVSVVSNVVD

Secondary structure (DSSP, 8-state):
-PPP-HHHHHHHHHHSTHHHHHHH--SHHHHHHHHHHHHHHHHHHHS-------------TT--HHHHHHHHHHHHHHHHHHHH--HHHHHHHHT-

pLDDT: mean 88.4, std 7.67, range [49.34, 97.31]

Sequence (96 aa):
MKSIDRNVLKEDIINSSMLEKVKNATSVTDKVNVLNTVLADVINKHAPVVNRKTVIRQNKQWRTDDIREAIKVQRSAEKKWIKTRLGVHRQAFVNA